Protein AF-A0AAD9B409-F1 (afdb_monomer)

InterPro domains:
  IPR004020 DAPIN domain [PF02758] (8-78)
  IPR004020 DAPIN domain [PS50824] (1-88)
  IPR004020 DAPIN domain [SM01289] (4-84)
  IPR011029 Death-like domain superfamily [G3DSA:1.10.533.10] (1-91)
  IPR011029 Death-like domain superfamily [SSF47986] (1-84)

Radi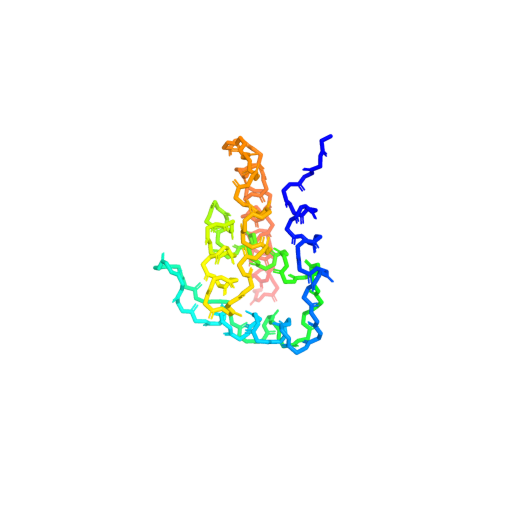us of gyration: 14.8 Å; Cα contacts (8 Å, |Δi|>4): 91; chains: 1; bounding box: 31×27×48 Å

Secondary structure (DSSP, 8-state):
---HHHHHHHHHHTS-HHHHHHHHHHTTS-BTTBPPPPGGGTTT--HHHHHHHHHHHTGGGHHHHHHHHHHHTT-HHHHHHHHT----HHHHHHHHHHHHHHHHHHHHHHHHTT-

pLDDT: mean 86.64, std 12.12, range [43.59, 98.31]

Organism: Dissostichus eleginoides (NCBI:txid100907)

Structure (mmCIF, N/CA/C/O backbone):
data_AF-A0AAD9B409-F1
#
_entry.id   AF-A0AAD9B409-F1
#
loop_
_atom_site.group_PDB
_atom_site.id
_atom_site.type_symbol
_atom_site.label_atom_id
_atom_site.label_alt_id
_atom_site.label_comp_id
_atom_site.label_asym_id
_atom_site.label_entity_id
_atom_site.label_seq_id
_atom_site.pdbx_PDB_ins_code
_atom_site.Cartn_x
_atom_site.Cartn_y
_atom_site.Cartn_z
_atom_site.occupancy
_atom_site.B_iso_or_equiv
_atom_site.auth_seq_id
_atom_site.auth_comp_id
_atom_site.auth_asym_id
_atom_site.auth_atom_id
_atom_site.pdbx_PDB_model_num
ATOM 1 N N . MET A 1 1 ? 7.816 -15.908 9.979 1.00 43.59 1 MET A N 1
ATOM 2 C CA . MET A 1 1 ? 8.058 -14.524 9.515 1.00 43.59 1 MET A CA 1
ATOM 3 C C . MET A 1 1 ? 6.819 -14.006 8.802 1.00 43.59 1 MET A C 1
ATOM 5 O O . MET A 1 1 ? 6.334 -14.650 7.878 1.00 43.59 1 MET A O 1
ATOM 9 N N . ALA A 1 2 ? 6.247 -12.901 9.281 1.00 53.28 2 ALA A N 1
ATOM 10 C CA . ALA A 1 2 ? 5.136 -12.237 8.607 1.00 53.28 2 ALA A CA 1
ATOM 11 C C . ALA A 1 2 ? 5.701 -11.387 7.460 1.00 53.28 2 ALA A C 1
ATOM 13 O O . ALA A 1 2 ? 6.287 -10.337 7.705 1.00 53.28 2 ALA A O 1
ATOM 14 N N . THR A 1 3 ? 5.538 -11.865 6.225 1.00 80.75 3 THR A N 1
ATOM 15 C CA . THR A 1 3 ? 5.991 -11.189 5.000 1.00 80.75 3 THR A CA 1
ATOM 16 C C . THR A 1 3 ? 5.480 -9.748 4.937 1.00 80.75 3 THR A C 1
ATOM 18 O O . THR A 1 3 ? 4.307 -9.520 5.229 1.00 80.75 3 THR A O 1
ATOM 21 N N . LEU A 1 4 ? 6.301 -8.800 4.480 1.00 84.06 4 LEU A N 1
ATOM 22 C CA . LEU A 1 4 ? 5.981 -7.367 4.404 1.00 84.06 4 LEU A CA 1
ATOM 23 C C . LEU A 1 4 ? 4.610 -7.049 3.770 1.00 84.06 4 LEU A C 1
ATOM 25 O O . LEU A 1 4 ? 3.858 -6.232 4.300 1.00 84.06 4 LEU A O 1
ATOM 29 N N . LYS A 1 5 ? 4.234 -7.770 2.704 1.00 87.94 5 LYS A N 1
ATOM 30 C CA . LYS A 1 5 ? 2.888 -7.716 2.099 1.00 87.94 5 LYS A CA 1
ATOM 31 C C . LYS A 1 5 ? 1.746 -7.939 3.090 1.00 87.94 5 LYS A C 1
ATOM 33 O O . LYS A 1 5 ? 0.745 -7.245 3.005 1.00 87.94 5 LYS A O 1
ATOM 38 N N . LYS A 1 6 ? 1.882 -8.888 4.024 1.00 89.06 6 LYS A N 1
ATOM 39 C CA . LYS A 1 6 ? 0.852 -9.179 5.036 1.00 89.06 6 LYS A CA 1
ATOM 40 C C . LYS A 1 6 ? 0.705 -8.023 6.016 1.00 89.06 6 LYS A C 1
ATOM 42 O O . LYS A 1 6 ? -0.413 -7.625 6.292 1.00 89.06 6 LYS A O 1
ATOM 47 N N . LYS A 1 7 ? 1.819 -7.451 6.488 1.00 88.94 7 LYS A N 1
ATOM 48 C CA . LYS A 1 7 ? 1.777 -6.292 7.393 1.00 88.94 7 LYS A CA 1
ATOM 49 C C . LYS A 1 7 ? 1.113 -5.084 6.723 1.00 88.94 7 LYS A C 1
ATOM 51 O O . LYS A 1 7 ? 0.264 -4.439 7.327 1.00 88.94 7 LYS A O 1
ATOM 56 N N . LEU A 1 8 ? 1.459 -4.828 5.459 1.00 92.31 8 LEU A N 1
ATOM 57 C CA . LEU A 1 8 ? 0.825 -3.777 4.668 1.00 92.31 8 LEU A CA 1
ATOM 58 C C . LEU A 1 8 ? -0.671 -4.049 4.460 1.00 92.31 8 LEU A C 1
ATOM 60 O O . LEU A 1 8 ? -1.484 -3.158 4.673 1.00 92.31 8 LEU A O 1
ATOM 64 N N . LEU A 1 9 ? -1.036 -5.280 4.094 1.00 94.12 9 LEU A N 1
ATOM 65 C CA . LEU A 1 9 ? -2.432 -5.676 3.920 1.00 94.12 9 LEU A CA 1
ATOM 66 C C . LEU A 1 9 ? -3.241 -5.443 5.200 1.00 94.12 9 LEU A C 1
ATOM 68 O O . LEU A 1 9 ? -4.286 -4.808 5.133 1.00 94.12 9 LEU A O 1
ATOM 72 N N . THR A 1 10 ? -2.724 -5.866 6.356 1.00 93.00 10 THR A N 1
ATOM 73 C CA . THR A 1 10 ? -3.370 -5.632 7.651 1.00 93.00 10 THR A CA 1
ATOM 74 C C .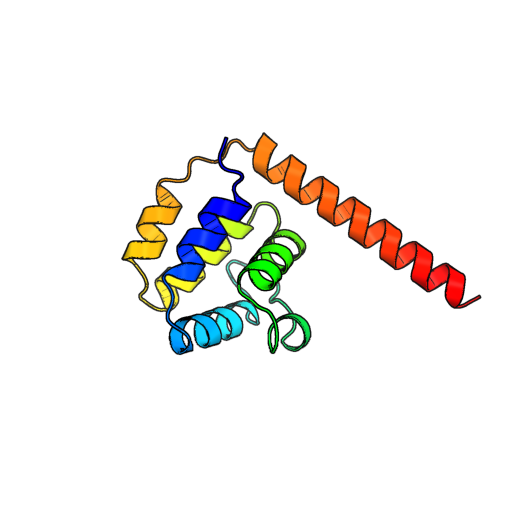 THR A 1 10 ? -3.567 -4.145 7.929 1.00 93.00 10 THR A C 1
ATOM 76 O O . THR A 1 10 ? -4.624 -3.762 8.414 1.00 93.00 10 THR A O 1
ATOM 79 N N . ALA A 1 11 ? -2.612 -3.272 7.592 1.00 92.62 11 ALA A N 1
ATOM 80 C CA . ALA A 1 11 ? -2.822 -1.829 7.730 1.00 92.62 11 ALA A CA 1
ATOM 81 C C . ALA A 1 11 ? -3.982 -1.331 6.845 1.00 92.62 11 ALA A C 1
ATOM 83 O O . ALA A 1 11 ? -4.839 -0.593 7.323 1.00 92.62 11 ALA A O 1
ATOM 84 N N . LEU A 1 12 ? -4.068 -1.790 5.591 1.00 95.75 12 LEU A N 1
ATOM 85 C CA . LEU A 1 12 ? -5.152 -1.405 4.676 1.00 95.75 12 LEU A CA 1
ATOM 86 C C . LEU A 1 12 ? -6.517 -2.003 5.055 1.00 95.75 12 LEU A C 1
ATOM 88 O O . LEU A 1 12 ? -7.548 -1.448 4.682 1.00 95.75 12 LEU A O 1
ATOM 92 N N . GLU A 1 13 ? -6.560 -3.116 5.791 1.00 95.69 13 GLU A N 1
ATOM 93 C CA . GLU A 1 13 ? -7.802 -3.685 6.343 1.00 95.69 13 GLU A CA 1
ATOM 94 C C . GLU A 1 13 ? -8.452 -2.779 7.396 1.00 95.69 13 GLU A C 1
ATOM 96 O O . GLU A 1 13 ? -9.667 -2.833 7.563 1.00 95.69 13 GLU A O 1
ATOM 101 N N . HIS A 1 14 ? -7.675 -1.916 8.058 1.00 95.94 14 HIS A N 1
ATOM 102 C CA . HIS A 1 14 ? -8.200 -0.939 9.015 1.00 95.94 14 HIS A CA 1
ATOM 103 C C . HIS A 1 14 ? -8.770 0.317 8.346 1.00 95.94 14 HIS A C 1
ATOM 105 O O . HIS A 1 14 ? -9.470 1.079 9.007 1.00 95.94 14 HIS A O 1
ATOM 111 N N . LEU A 1 15 ? -8.488 0.540 7.058 1.00 96.31 15 LEU A N 1
ATOM 112 C CA . LEU A 1 15 ? -9.124 1.615 6.305 1.00 96.31 15 LEU A CA 1
ATOM 113 C C . LEU A 1 15 ? -10.570 1.228 6.002 1.00 96.31 15 LEU A C 1
ATOM 115 O O . LEU A 1 15 ? -10.829 0.138 5.472 1.00 96.31 15 LEU A O 1
ATOM 119 N N . GLY A 1 16 ? -11.501 2.141 6.287 1.00 96.44 16 GLY A N 1
ATOM 120 C CA . GLY A 1 16 ? -12.888 2.020 5.855 1.00 96.44 16 GLY A CA 1
ATOM 121 C C . GLY A 1 16 ? -13.002 1.936 4.329 1.00 96.44 16 GLY A C 1
ATOM 122 O O . GLY A 1 16 ? -12.022 2.062 3.596 1.00 96.44 16 GLY A O 1
ATOM 123 N N . LYS A 1 17 ? -14.210 1.695 3.810 1.00 96.94 17 LYS A N 1
ATOM 124 C CA . LYS A 1 17 ? -14.417 1.643 2.353 1.00 96.94 17 LYS A CA 1
ATOM 125 C C . LYS A 1 17 ? -14.050 2.975 1.687 1.00 96.94 17 LYS A C 1
ATOM 127 O O . LYS A 1 17 ? -13.347 2.959 0.687 1.00 96.94 17 LYS A O 1
ATOM 132 N N . GLU A 1 18 ? -14.514 4.087 2.248 1.00 97.00 18 GLU A N 1
ATOM 133 C CA . GLU A 1 18 ? -14.281 5.434 1.712 1.00 97.00 18 GLU A CA 1
ATOM 134 C C . GLU A 1 18 ? -12.802 5.814 1.793 1.00 97.00 18 GLU A C 1
ATOM 136 O O . GLU A 1 18 ? -12.206 6.109 0.760 1.00 97.00 18 GLU A O 1
ATOM 141 N N . ASP A 1 19 ? -12.182 5.649 2.966 1.00 98.00 19 ASP A N 1
ATOM 142 C CA . ASP A 1 19 ? -10.739 5.851 3.139 1.00 98.00 19 ASP A CA 1
ATOM 143 C C . ASP A 1 19 ? -9.926 4.999 2.157 1.00 98.00 19 ASP A C 1
ATOM 145 O O . ASP A 1 19 ? -8.923 5.440 1.609 1.00 98.00 19 ASP A O 1
ATOM 149 N N . PHE A 1 20 ? -10.335 3.754 1.900 1.00 98.25 2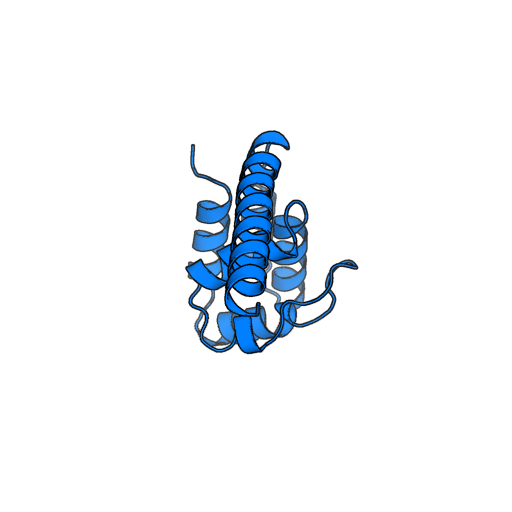0 PHE A N 1
ATOM 150 C CA . PHE A 1 20 ? -9.621 2.902 0.955 1.00 98.25 20 PHE A CA 1
ATOM 151 C C . PHE A 1 20 ? -9.768 3.374 -0.502 1.00 98.25 20 PHE A C 1
ATOM 153 O O . PHE A 1 20 ? -8.814 3.268 -1.274 1.00 98.25 20 PHE A O 1
ATOM 160 N N . GLU A 1 21 ? -10.923 3.914 -0.897 1.00 98.12 21 GLU A N 1
ATOM 161 C CA . GLU A 1 21 ? -11.087 4.535 -2.218 1.00 98.12 21 GLU A CA 1
ATOM 162 C C . GLU A 1 21 ? -10.244 5.811 -2.353 1.00 98.12 21 GLU A C 1
ATOM 164 O O . GLU A 1 21 ? -9.569 5.995 -3.368 1.00 98.12 21 GLU A O 1
ATOM 169 N N . GLU A 1 22 ? -10.199 6.643 -1.312 1.00 98.00 22 GLU A N 1
ATOM 170 C CA . GLU A 1 22 ? -9.319 7.813 -1.252 1.00 98.00 22 GLU A CA 1
ATOM 171 C C . GLU A 1 22 ? -7.841 7.399 -1.323 1.00 98.00 22 GLU A C 1
ATOM 173 O O . GLU A 1 22 ? -7.082 7.923 -2.139 1.00 98.00 22 GLU A O 1
ATOM 178 N N . PHE A 1 23 ? -7.439 6.365 -0.583 1.00 98.19 23 PHE A N 1
ATOM 179 C CA . PHE A 1 23 ? -6.093 5.798 -0.650 1.00 98.19 23 PHE A CA 1
ATOM 180 C C . PHE A 1 23 ? -5.714 5.395 -2.081 1.00 98.19 23 PHE A C 1
ATOM 182 O O . PHE A 1 23 ? -4.642 5.755 -2.576 1.00 98.19 23 PHE A O 1
ATOM 189 N N . LYS A 1 24 ? -6.605 4.692 -2.794 1.00 98.31 24 LYS A N 1
ATOM 190 C CA . LYS A 1 24 ? -6.398 4.348 -4.210 1.00 98.31 24 LYS A CA 1
ATOM 191 C C . LYS A 1 24 ? -6.329 5.584 -5.105 1.00 98.31 24 LYS A C 1
ATOM 193 O O . LYS A 1 24 ? -5.618 5.555 -6.108 1.00 98.31 24 LYS A O 1
ATOM 198 N N . TRP A 1 25 ? -7.051 6.652 -4.785 1.00 98.12 25 TRP A N 1
ATOM 199 C CA . TRP A 1 25 ? -6.970 7.914 -5.515 1.00 98.12 25 TRP A CA 1
ATOM 200 C C . TRP A 1 25 ? -5.602 8.591 -5.337 1.00 98.12 25 TRP A C 1
ATOM 202 O O . TRP A 1 25 ? -4.987 8.972 -6.335 1.00 98.12 25 TRP A O 1
ATOM 212 N N . HIS A 1 26 ? -5.059 8.636 -4.117 1.00 97.94 26 HIS A N 1
ATOM 213 C CA . HIS A 1 26 ? -3.705 9.150 -3.863 1.00 97.94 26 HIS A CA 1
ATOM 214 C C . HIS A 1 26 ?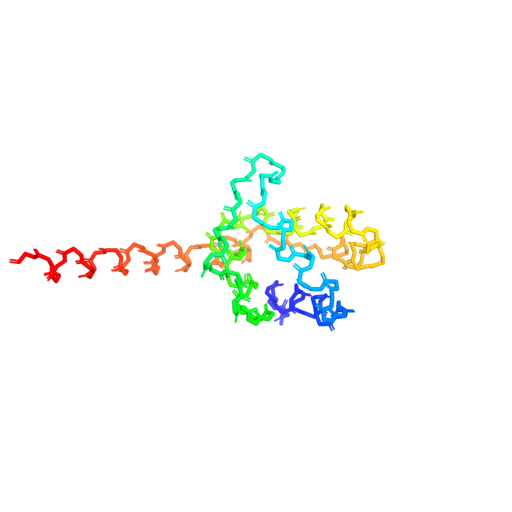 -2.626 8.340 -4.592 1.00 97.94 26 HIS A C 1
ATOM 216 O O . HIS A 1 26 ? -1.699 8.914 -5.162 1.00 97.94 26 HIS A O 1
ATOM 222 N N . LEU A 1 27 ? -2.759 7.009 -4.652 1.00 97.69 27 LEU A N 1
ATOM 223 C CA . LEU A 1 27 ? -1.814 6.151 -5.380 1.00 97.69 27 LEU A CA 1
ATOM 224 C C . LEU A 1 27 ? -1.762 6.419 -6.892 1.00 97.69 27 LEU A C 1
ATOM 226 O O . LEU A 1 27 ? -0.797 6.015 -7.538 1.00 97.69 27 LEU A O 1
ATOM 230 N N . GLN A 1 28 ? -2.767 7.083 -7.468 1.00 97.44 28 GLN A N 1
ATOM 231 C CA . GLN A 1 28 ? -2.751 7.487 -8.880 1.00 97.44 28 GLN A CA 1
ATOM 232 C C . GLN A 1 28 ? -1.850 8.696 -9.134 1.00 97.44 28 GLN A C 1
ATOM 234 O O . GLN A 1 28 ? -1.477 8.952 -10.279 1.00 97.44 28 GLN A O 1
ATOM 239 N N . GLN A 1 29 ? -1.484 9.425 -8.082 1.00 95.81 29 GLN A N 1
ATOM 240 C CA . GLN A 1 29 ? -0.644 10.609 -8.162 1.00 95.81 29 GLN A CA 1
ATOM 241 C C . GLN A 1 29 ? 0.838 10.248 -8.047 1.00 95.81 29 GLN A C 1
ATOM 243 O O . GLN A 1 29 ? 1.222 9.149 -7.637 1.00 95.81 29 GLN A O 1
ATOM 248 N N . LYS A 1 30 ? 1.700 11.204 -8.398 1.00 93.50 30 LYS A N 1
ATOM 249 C CA . LYS A 1 30 ? 3.138 11.081 -8.163 1.00 93.50 30 LYS A CA 1
ATOM 250 C C . LYS A 1 30 ? 3.423 11.270 -6.674 1.00 93.50 30 LYS A C 1
ATOM 252 O O . LYS A 1 30 ? 3.214 12.356 -6.143 1.00 93.50 30 LYS A O 1
ATOM 257 N N . VAL A 1 31 ? 3.949 10.237 -6.018 1.00 92.12 31 VAL A N 1
ATOM 258 C CA . VAL A 1 31 ? 4.223 10.241 -4.572 1.00 92.12 31 VAL A CA 1
ATOM 259 C C . VAL A 1 31 ? 5.710 10.021 -4.338 1.00 92.12 31 VAL A C 1
ATOM 261 O O . VAL A 1 31 ? 6.278 9.037 -4.810 1.00 92.12 31 VAL A O 1
ATOM 264 N N . LEU A 1 32 ? 6.362 10.935 -3.611 1.00 91.00 32 LEU A N 1
ATOM 265 C CA . LEU A 1 32 ? 7.801 10.864 -3.301 1.00 91.00 32 LEU A CA 1
ATOM 266 C C . LEU A 1 32 ? 8.684 10.635 -4.546 1.00 91.00 32 LEU A C 1
ATOM 268 O O . LEU A 1 32 ? 9.627 9.845 -4.530 1.00 91.00 32 LEU A O 1
ATOM 272 N N . GLY A 1 33 ? 8.342 11.289 -5.659 1.00 89.44 33 GLY A N 1
ATOM 273 C CA . GLY A 1 33 ? 9.057 11.152 -6.931 1.00 89.44 33 GLY A CA 1
ATOM 274 C C . GLY A 1 33 ? 8.792 9.845 -7.689 1.00 89.44 33 GLY A C 1
ATOM 275 O O . GLY A 1 33 ? 9.261 9.716 -8.818 1.00 89.44 33 GLY A O 1
ATOM 276 N N . CYS A 1 34 ? 8.018 8.913 -7.126 1.00 90.75 34 CYS A N 1
ATOM 277 C CA . CYS A 1 34 ? 7.590 7.691 -7.799 1.00 90.75 34 CYS A CA 1
ATOM 278 C C . CYS A 1 34 ? 6.316 7.935 -8.613 1.00 90.75 34 CYS A C 1
ATOM 280 O O . CYS A 1 34 ? 5.373 8.551 -8.117 1.00 90.75 34 CYS A O 1
ATOM 282 N N . GLU A 1 35 ? 6.274 7.416 -9.840 1.00 94.06 35 GLU A N 1
ATOM 283 C CA . GLU A 1 35 ? 5.100 7.527 -10.711 1.00 94.06 35 GLU A CA 1
ATOM 284 C C . GLU A 1 35 ? 3.871 6.836 -10.110 1.00 94.06 35 GLU A C 1
ATOM 286 O O . GLU A 1 35 ? 3.980 5.778 -9.481 1.00 94.06 35 GLU A O 1
ATOM 291 N N . GLY A 1 36 ? 2.702 7.437 -10.316 1.00 95.44 36 GLY A N 1
ATOM 292 C CA . GLY A 1 36 ? 1.431 6.903 -9.843 1.00 95.44 36 GLY A CA 1
ATOM 293 C C . GLY A 1 36 ? 1.040 5.596 -10.532 1.00 95.44 36 GLY A C 1
ATOM 294 O O . GLY A 1 36 ? 1.450 5.298 -11.657 1.00 95.44 36 GLY A O 1
ATOM 295 N N . ILE A 1 37 ? 0.219 4.800 -9.855 1.00 95.69 37 ILE A N 1
ATOM 296 C CA . ILE A 1 37 ? -0.378 3.594 -10.425 1.00 95.69 37 ILE A CA 1
ATOM 297 C C . ILE A 1 37 ? -1.585 4.010 -11.283 1.00 95.69 37 ILE A C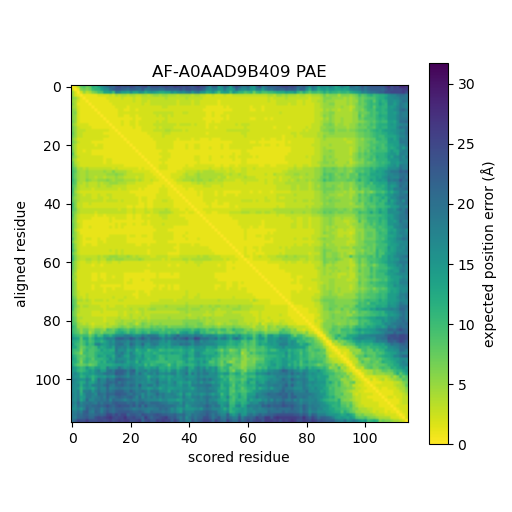 1
ATOM 299 O O . ILE A 1 37 ? -2.460 4.719 -10.793 1.00 95.69 37 ILE A O 1
ATOM 303 N N . PRO A 1 38 ? -1.701 3.545 -12.541 1.00 96.12 38 PRO A N 1
ATOM 304 C CA . PRO A 1 38 ? -2.839 3.883 -13.391 1.00 96.12 38 PRO A CA 1
ATOM 305 C C . PRO A 1 38 ? -4.187 3.535 -12.751 1.00 96.12 38 PRO A C 1
ATOM 307 O O . PRO A 1 38 ? -4.353 2.429 -12.232 1.00 96.12 38 PRO A O 1
ATOM 310 N N . LYS A 1 39 ? -5.173 4.433 -12.883 1.00 96.75 39 LYS A N 1
ATOM 311 C CA . LYS A 1 39 ? -6.541 4.249 -12.366 1.00 96.75 39 LYS A CA 1
ATOM 312 C C . LYS A 1 39 ? -7.154 2.901 -12.750 1.00 96.75 39 LYS A C 1
ATOM 314 O O . LYS A 1 39 ? -7.710 2.228 -11.891 1.00 96.75 39 LYS A O 1
ATOM 319 N N . SER A 1 40 ? -6.977 2.469 -13.998 1.00 95.50 40 SER A N 1
ATOM 320 C CA . SER A 1 40 ? -7.508 1.195 -14.509 1.00 95.50 40 SER A CA 1
ATOM 321 C C . SER A 1 40 ? -6.960 -0.052 -13.806 1.00 95.50 40 SER A C 1
ATOM 323 O O . SER A 1 40 ? -7.496 -1.141 -13.966 1.00 95.50 40 SER A O 1
ATOM 325 N N . ARG A 1 41 ? -5.870 0.070 -13.036 1.00 94.88 41 ARG A N 1
ATOM 326 C CA . ARG A 1 41 ? -5.355 -1.014 -12.183 1.00 94.88 41 ARG A CA 1
ATOM 327 C C . ARG A 1 41 ? -5.884 -0.955 -10.754 1.00 94.88 41 ARG A C 1
ATOM 329 O O . ARG A 1 41 ? -5.654 -1.894 -10.007 1.00 94.88 41 ARG A O 1
ATOM 336 N N . LEU A 1 42 ? -6.514 0.147 -10.358 1.00 97.31 42 LEU A N 1
ATOM 337 C CA . LEU A 1 42 ? -6.951 0.392 -8.986 1.00 97.31 42 LEU A CA 1
ATOM 338 C C . LEU A 1 42 ? -8.473 0.443 -8.843 1.00 97.31 42 LEU A C 1
ATOM 340 O O . LEU A 1 42 ? -8.969 0.077 -7.785 1.00 97.31 42 LEU A O 1
ATOM 344 N N . GLU A 1 43 ? -9.217 0.863 -9.865 1.00 93.88 43 GLU A N 1
ATOM 345 C CA . GLU A 1 43 ? -10.665 1.100 -9.766 1.00 93.88 43 GLU A CA 1
ATOM 346 C C . GLU A 1 43 ? -11.424 -0.067 -9.116 1.00 93.88 43 GLU A C 1
ATOM 348 O O . GLU A 1 43 ? -12.034 0.137 -8.067 1.00 93.88 43 GLU A O 1
ATOM 353 N N . ASP A 1 44 ? -11.220 -1.294 -9.600 1.00 94.44 44 ASP A N 1
ATOM 354 C CA . ASP A 1 44 ? -11.853 -2.508 -9.060 1.00 94.44 44 ASP A CA 1
ATOM 355 C C . ASP A 1 44 ? -10.921 -3.354 -8.174 1.00 94.44 44 ASP A C 1
ATOM 357 O O . ASP A 1 44 ? -11.244 -4.485 -7.803 1.00 94.44 44 ASP A O 1
ATOM 361 N N . ALA A 1 45 ? -9.738 -2.837 -7.830 1.00 96.81 45 ALA A N 1
ATOM 362 C CA . ALA A 1 45 ? -8.757 -3.595 -7.066 1.00 96.81 45 ALA A CA 1
ATOM 363 C C . ALA A 1 45 ? -9.183 -3.750 -5.601 1.00 96.81 45 ALA A C 1
ATOM 365 O O . ALA A 1 45 ? -9.408 -2.772 -4.878 1.00 96.81 45 ALA A O 1
ATOM 366 N N . CYS A 1 46 ? -9.221 -4.997 -5.133 1.00 97.31 46 CYS A N 1
ATOM 367 C CA . CYS A 1 46 ? -9.339 -5.296 -3.713 1.00 97.31 46 CYS A CA 1
ATOM 368 C C . CYS A 1 46 ? -8.024 -4.977 -2.977 1.00 97.31 46 CYS A C 1
ATOM 370 O O . CYS A 1 46 ? -6.965 -4.837 -3.588 1.00 97.31 46 CYS A O 1
ATOM 372 N N . ARG A 1 47 ? -8.054 -4.915 -1.639 1.00 98.00 47 ARG A N 1
ATOM 373 C CA . ARG A 1 47 ? -6.879 -4.579 -0.805 1.00 98.00 47 ARG A CA 1
ATOM 374 C C . ARG A 1 47 ? -5.643 -5.417 -1.141 1.00 98.00 47 ARG A C 1
ATOM 376 O O . ARG A 1 47 ? -4.553 -4.870 -1.274 1.00 98.00 47 ARG A O 1
ATOM 383 N N . THR A 1 48 ? -5.808 -6.723 -1.347 1.00 96.06 48 THR A N 1
ATOM 384 C CA . THR A 1 48 ? -4.704 -7.620 -1.724 1.00 96.06 48 THR A CA 1
ATOM 385 C C . THR A 1 48 ? -4.134 -7.283 -3.104 1.00 96.06 48 THR A C 1
ATOM 387 O O . THR A 1 48 ? -2.917 -7.198 -3.253 1.00 96.06 48 THR A O 1
ATOM 390 N N . GLN A 1 49 ? -4.994 -7.019 -4.092 1.00 96.06 49 GLN A N 1
ATOM 391 C CA . GLN A 1 49 ? -4.570 -6.610 -5.435 1.00 96.06 49 GLN A CA 1
ATOM 392 C C . GLN A 1 49 ? -3.862 -5.250 -5.411 1.00 96.06 49 GLN A C 1
ATOM 394 O O . GLN A 1 49 ? -2.829 -5.085 -6.056 1.00 96.06 49 GLN A O 1
ATOM 399 N N . THR A 1 50 ? -4.353 -4.296 -4.616 1.00 97.31 50 THR A N 1
ATOM 400 C CA . THR A 1 50 ? -3.700 -2.996 -4.418 1.00 97.31 50 THR A CA 1
ATOM 401 C C . THR A 1 50 ? -2.306 -3.163 -3.822 1.00 97.31 50 THR A C 1
ATOM 403 O O . THR A 1 50 ? -1.353 -2.601 -4.358 1.00 97.31 50 THR A O 1
ATOM 406 N N . VAL A 1 51 ? -2.141 -3.995 -2.785 1.00 94.31 51 VAL A N 1
ATOM 407 C CA . VAL A 1 51 ? -0.817 -4.320 -2.223 1.00 94.31 51 VAL A CA 1
ATOM 408 C C . VAL A 1 51 ? 0.110 -4.884 -3.299 1.00 94.31 51 VAL A C 1
ATOM 410 O O . VAL A 1 51 ? 1.249 -4.433 -3.431 1.00 94.31 51 VAL A O 1
ATOM 413 N N . ASP A 1 52 ? -0.366 -5.827 -4.110 1.00 91.88 52 ASP A N 1
ATOM 414 C CA . ASP A 1 52 ? 0.434 -6.383 -5.200 1.00 91.88 52 ASP A CA 1
ATOM 415 C C . ASP A 1 52 ? 0.842 -5.312 -6.217 1.00 91.88 52 ASP A C 1
ATOM 417 O O . ASP A 1 52 ? 2.017 -5.244 -6.590 1.00 91.88 52 ASP A O 1
ATOM 421 N N . HIS A 1 53 ? -0.076 -4.427 -6.609 1.00 93.31 53 HIS A N 1
ATOM 422 C CA . HIS A 1 53 ? 0.220 -3.301 -7.492 1.00 93.31 53 HIS A CA 1
ATOM 423 C C . HIS A 1 53 ? 1.245 -2.333 -6.899 1.00 93.31 53 HIS A C 1
ATOM 425 O O . HIS A 1 53 ? 2.141 -1.896 -7.621 1.00 93.31 53 HIS A O 1
ATOM 431 N N . MET A 1 54 ? 1.192 -2.056 -5.597 1.00 93.94 54 MET A N 1
ATOM 432 C CA . MET A 1 54 ? 2.176 -1.204 -4.928 1.00 93.94 54 MET A CA 1
ATOM 433 C C . MET A 1 54 ? 3.572 -1.828 -4.943 1.00 93.94 54 MET A C 1
ATOM 435 O O . MET A 1 54 ? 4.534 -1.159 -5.311 1.00 93.94 54 MET A O 1
ATOM 439 N N . PHE A 1 55 ? 3.694 -3.124 -4.647 1.00 89.81 55 PHE A N 1
ATOM 440 C CA . PHE A 1 55 ? 4.980 -3.823 -4.736 1.00 89.81 55 PHE A CA 1
ATOM 441 C C . PHE A 1 55 ? 5.500 -3.942 -6.169 1.00 89.81 55 PHE A C 1
ATOM 443 O O . PHE A 1 55 ? 6.712 -3.976 -6.383 1.00 89.81 55 PHE A O 1
ATOM 450 N N . LEU A 1 56 ? 4.604 -4.027 -7.152 1.00 86.94 56 LEU A N 1
ATOM 451 C CA . LEU A 1 56 ? 4.965 -4.023 -8.568 1.00 86.94 56 LEU A CA 1
ATOM 452 C C . LEU A 1 56 ? 5.469 -2.649 -9.024 1.00 86.94 56 LEU A C 1
ATOM 454 O O . LEU A 1 56 ? 6.392 -2.591 -9.830 1.00 86.94 56 LEU A O 1
ATOM 458 N N . ASN A 1 57 ? 4.863 -1.568 -8.532 1.00 89.94 57 ASN A N 1
ATOM 459 C CA . ASN A 1 57 ? 5.131 -0.211 -9.001 1.00 89.94 57 ASN A CA 1
ATOM 460 C C . ASN A 1 57 ? 6.276 0.467 -8.239 1.00 89.94 57 ASN A C 1
ATOM 462 O O . ASN A 1 57 ? 7.155 1.074 -8.839 1.00 89.94 57 ASN A O 1
ATOM 466 N N . TYR A 1 58 ? 6.280 0.343 -6.913 1.00 89.75 58 TYR A N 1
ATOM 467 C CA . TYR A 1 58 ? 7.191 1.073 -6.033 1.00 89.75 58 TYR A CA 1
ATOM 468 C C . TYR A 1 58 ? 8.332 0.214 -5.499 1.00 89.75 58 TYR A C 1
ATOM 470 O O . TYR A 1 58 ? 9.360 0.759 -5.095 1.00 89.75 58 TYR A O 1
ATOM 478 N N . CYS A 1 59 ? 8.179 -1.115 -5.497 1.00 87.94 59 CYS A N 1
ATOM 479 C CA . CYS A 1 59 ? 9.207 -2.048 -5.043 1.00 87.94 59 CYS A CA 1
ATOM 480 C C . CYS A 1 59 ? 9.756 -1.647 -3.653 1.00 87.94 59 CYS A C 1
ATOM 482 O O . CYS A 1 59 ? 9.005 -1.674 -2.674 1.00 87.94 59 CYS A O 1
ATOM 484 N N . ILE A 1 60 ? 11.020 -1.218 -3.554 1.00 85.12 60 ILE A N 1
ATOM 485 C CA . ILE A 1 60 ? 11.672 -0.840 -2.297 1.00 85.12 60 ILE A CA 1
ATOM 486 C C . ILE A 1 60 ? 11.036 0.382 -1.634 1.00 85.12 60 ILE A C 1
ATOM 488 O O . ILE A 1 60 ? 11.119 0.548 -0.420 1.00 85.12 60 ILE A O 1
ATOM 492 N N . ASN A 1 61 ? 10.348 1.210 -2.418 1.00 88.81 61 ASN A N 1
ATOM 493 C CA . ASN A 1 61 ? 9.694 2.416 -1.937 1.00 88.81 61 ASN A CA 1
ATOM 494 C C . ASN A 1 61 ? 8.264 2.161 -1.452 1.00 88.81 61 ASN A C 1
ATOM 496 O O . ASN A 1 61 ? 7.648 3.084 -0.932 1.00 88.81 61 ASN A O 1
ATOM 500 N N . THR A 1 62 ? 7.744 0.931 -1.559 1.00 91.38 62 THR A N 1
ATOM 501 C CA . THR A 1 62 ? 6.345 0.603 -1.227 1.00 91.38 62 THR A CA 1
ATOM 502 C C . THR A 1 62 ? 5.942 1.094 0.162 1.00 91.38 62 THR A C 1
ATOM 504 O O . THR A 1 62 ? 4.930 1.775 0.305 1.00 91.38 62 THR A O 1
ATOM 507 N N . ILE A 1 63 ? 6.753 0.820 1.188 1.00 90.69 63 ILE A N 1
ATOM 508 C CA . ILE A 1 63 ? 6.439 1.227 2.566 1.00 90.69 63 ILE A CA 1
ATOM 509 C C . ILE A 1 63 ? 6.512 2.744 2.737 1.00 90.69 63 ILE A C 1
ATOM 511 O O . ILE A 1 63 ? 5.629 3.329 3.357 1.00 90.69 63 ILE A O 1
ATOM 515 N N . LYS A 1 64 ? 7.518 3.397 2.142 1.00 91.88 64 LYS A N 1
ATOM 516 C CA . LYS A 1 64 ? 7.662 4.859 2.196 1.00 91.88 64 LYS A CA 1
ATOM 517 C C . LYS A 1 64 ? 6.480 5.563 1.528 1.00 91.88 64 LYS A C 1
ATOM 519 O O . LYS A 1 64 ? 5.916 6.480 2.113 1.00 91.88 64 LYS A O 1
ATOM 524 N N . VAL A 1 65 ? 6.080 5.095 0.343 1.00 94.75 65 VAL A N 1
ATOM 525 C CA . VAL A 1 65 ? 4.915 5.613 -0.389 1.00 94.75 65 VAL A CA 1
ATOM 526 C C . VAL A 1 65 ? 3.639 5.410 0.421 1.00 94.75 65 VAL A C 1
ATOM 528 O O . VAL A 1 65 ? 2.898 6.366 0.612 1.00 94.75 65 VAL A O 1
ATOM 531 N N . THR A 1 66 ? 3.419 4.207 0.967 1.00 95.38 66 THR A N 1
ATOM 532 C CA . THR A 1 66 ? 2.236 3.922 1.801 1.00 95.38 66 THR A CA 1
ATOM 533 C C . THR A 1 66 ? 2.137 4.8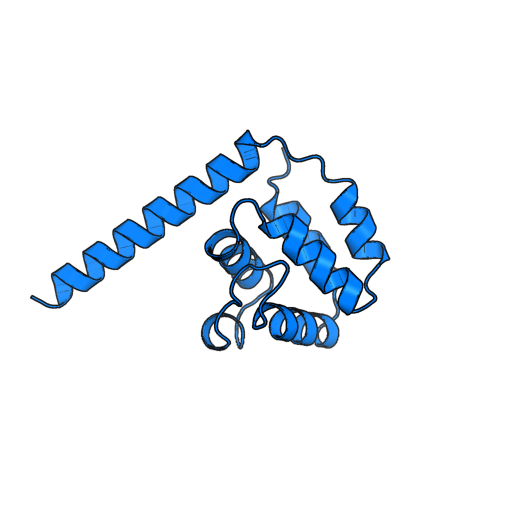93 2.972 1.00 95.38 66 THR A C 1
ATOM 535 O O . THR A 1 66 ? 1.089 5.490 3.194 1.00 95.38 66 THR A O 1
ATOM 538 N N . ARG A 1 67 ? 3.234 5.060 3.720 1.00 94.56 67 ARG A N 1
ATOM 539 C CA . ARG A 1 67 ? 3.273 5.932 4.897 1.00 94.56 67 ARG A CA 1
ATOM 540 C C . ARG A 1 67 ? 2.971 7.381 4.536 1.00 94.56 67 ARG A C 1
ATOM 542 O O . ARG A 1 67 ? 2.193 8.023 5.229 1.00 94.56 67 ARG A O 1
ATOM 549 N N . ASN A 1 68 ? 3.538 7.872 3.434 1.00 95.50 68 ASN A N 1
ATOM 550 C CA . ASN A 1 68 ? 3.267 9.228 2.969 1.00 95.50 68 ASN A CA 1
ATOM 551 C C . ASN A 1 68 ? 1.783 9.429 2.637 1.00 95.50 68 ASN A C 1
ATOM 553 O O . ASN A 1 68 ? 1.190 10.394 3.099 1.00 95.50 68 ASN A O 1
ATOM 557 N N . VAL A 1 69 ? 1.178 8.492 1.902 1.00 97.06 69 VAL A N 1
ATOM 558 C CA . VAL A 1 69 ? -0.249 8.565 1.553 1.00 97.06 69 VAL A CA 1
ATOM 559 C C . VAL A 1 69 ? -1.135 8.523 2.801 1.00 97.06 69 VAL A C 1
ATOM 561 O O . VAL A 1 69 ? -2.025 9.351 2.946 1.00 97.06 69 VAL A O 1
ATOM 564 N N . LEU A 1 70 ? -0.867 7.616 3.746 1.00 96.44 70 LEU A N 1
ATOM 565 C CA . LEU A 1 70 ? -1.630 7.553 4.999 1.00 96.44 70 LEU A CA 1
ATOM 566 C C . LEU A 1 70 ? -1.523 8.855 5.798 1.00 96.44 70 LEU A C 1
ATOM 568 O O . LEU A 1 70 ? -2.512 9.300 6.372 1.00 96.44 70 LEU A O 1
ATOM 572 N N . LYS A 1 71 ? -0.349 9.491 5.806 1.00 95.38 71 LYS A N 1
ATOM 573 C CA . LYS A 1 71 ? -0.157 10.793 6.447 1.00 95.38 71 LYS A CA 1
ATOM 574 C C . LYS A 1 71 ? -0.957 11.903 5.760 1.00 95.38 71 LYS A C 1
ATOM 576 O O . LYS A 1 71 ? -1.560 12.715 6.451 1.00 95.38 71 LYS A O 1
ATOM 581 N N . GLU A 1 72 ? -0.988 11.931 4.427 1.00 95.06 72 GLU A N 1
ATOM 582 C CA . GLU A 1 72 ? -1.796 12.891 3.655 1.00 95.06 72 GLU A CA 1
ATOM 583 C C . GLU A 1 72 ? -3.295 12.750 3.949 1.00 95.06 72 GLU A C 1
ATOM 585 O O . GLU A 1 72 ? -3.992 13.751 4.077 1.00 95.06 72 GLU A O 1
ATOM 590 N N . MET A 1 73 ? -3.761 11.518 4.153 1.00 95.94 73 MET A N 1
ATOM 591 C CA . MET A 1 73 ? -5.142 11.206 4.529 1.00 95.94 73 MET A CA 1
ATOM 592 C C . MET A 1 73 ? -5.427 11.351 6.036 1.00 95.94 73 MET A C 1
ATOM 594 O O . MET A 1 73 ? -6.479 10.933 6.513 1.00 95.94 73 MET A O 1
ATOM 598 N N . ASN A 1 74 ? -4.487 11.878 6.828 1.00 94.44 74 ASN A N 1
ATOM 599 C CA . ASN A 1 74 ? -4.578 11.965 8.293 1.00 94.44 74 ASN A CA 1
ATOM 600 C C . ASN A 1 74 ? -4.761 10.614 9.026 1.00 94.44 74 ASN A C 1
ATOM 602 O O . ASN A 1 74 ? -5.136 10.582 10.200 1.00 94.44 74 ASN A O 1
ATOM 606 N N . GLN A 1 75 ? -4.419 9.488 8.394 1.00 94.69 75 GLN A N 1
ATOM 607 C CA . GLN A 1 75 ? -4.419 8.136 8.974 1.00 94.69 75 GLN A CA 1
ATOM 608 C C . GLN A 1 75 ? -3.137 7.879 9.795 1.00 94.69 75 GLN A C 1
ATOM 610 O O . GLN A 1 75 ? -2.443 6.872 9.632 1.00 94.69 75 GLN A O 1
ATOM 615 N N . ASN A 1 76 ? -2.807 8.814 10.693 1.00 91.00 76 ASN A N 1
ATOM 616 C CA . ASN A 1 76 ? -1.517 8.882 11.394 1.00 91.00 76 ASN A CA 1
ATOM 617 C C . ASN A 1 76 ? -1.233 7.651 12.275 1.00 91.00 76 ASN A C 1
ATOM 619 O O . ASN A 1 76 ? -0.095 7.202 12.353 1.00 91.00 76 ASN A O 1
ATOM 623 N N . LEU A 1 77 ? -2.263 7.048 12.881 1.00 90.06 77 LEU A N 1
ATOM 624 C CA . LEU A 1 77 ? -2.105 5.828 13.685 1.00 90.06 77 LEU A CA 1
ATOM 625 C C . LEU A 1 77 ? -1.651 4.628 12.835 1.00 90.06 77 LEU A C 1
ATOM 627 O O . LEU A 1 77 ? -0.877 3.786 13.286 1.00 90.06 77 LEU A O 1
ATOM 631 N N . LEU A 1 78 ? -2.154 4.519 11.602 1.00 91.31 78 LEU A N 1
ATOM 632 C CA . LEU A 1 78 ? -1.757 3.450 1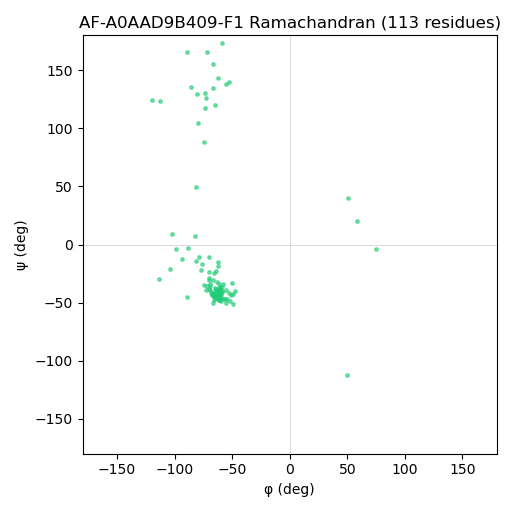0.683 1.00 91.31 78 LEU A CA 1
ATOM 633 C C . LEU A 1 78 ? -0.355 3.699 10.125 1.00 91.31 78 LEU A C 1
ATOM 635 O O . LEU A 1 78 ? 0.409 2.752 9.939 1.00 91.31 78 LEU A O 1
ATOM 639 N N . GLU A 1 79 ? -0.006 4.964 9.898 1.00 91.56 79 GLU A N 1
ATOM 640 C CA . GLU A 1 79 ? 1.346 5.375 9.522 1.00 91.56 79 GLU A CA 1
ATOM 641 C C . GLU A 1 79 ? 2.373 4.989 10.597 1.00 91.56 79 GLU A C 1
ATOM 643 O O . GLU A 1 79 ? 3.386 4.366 10.269 1.00 91.56 79 GLU A O 1
ATOM 648 N N . GLU A 1 80 ? 2.068 5.258 11.869 1.00 87.50 80 GLU A N 1
ATOM 649 C CA . GLU A 1 80 ? 2.924 4.920 13.009 1.00 87.50 80 GLU A CA 1
ATOM 650 C C . GLU A 1 80 ? 3.131 3.404 13.122 1.00 87.50 80 GLU A C 1
ATOM 652 O O . GLU A 1 80 ? 4.271 2.937 13.161 1.00 87.50 80 GLU A O 1
ATOM 657 N N . LYS A 1 81 ? 2.056 2.609 13.034 1.00 86.19 81 LYS A N 1
ATOM 658 C CA . LYS A 1 81 ? 2.140 1.135 13.032 1.00 86.19 81 LYS A CA 1
ATOM 659 C C . LYS A 1 81 ? 3.007 0.584 11.897 1.00 86.19 81 LYS A C 1
ATOM 661 O O . LYS A 1 81 ? 3.668 -0.441 12.053 1.00 86.19 81 LYS A O 1
ATOM 666 N N . LEU A 1 82 ? 3.010 1.240 10.734 1.00 85.81 82 LEU A N 1
ATOM 667 C CA . LEU A 1 82 ? 3.884 0.866 9.619 1.00 85.81 82 LEU A CA 1
ATOM 668 C C . LEU A 1 82 ? 5.332 1.332 9.822 1.00 85.81 82 LEU A C 1
ATOM 670 O O . LEU A 1 82 ? 6.236 0.768 9.205 1.00 85.81 82 LEU A O 1
ATOM 674 N N . SER A 1 83 ? 5.574 2.341 10.659 1.00 78.75 83 SER A N 1
ATOM 675 C CA . SER A 1 83 ? 6.917 2.838 10.974 1.00 78.75 83 SER A CA 1
ATOM 676 C C . SER A 1 83 ? 7.729 1.862 11.826 1.00 78.75 83 SER A C 1
ATO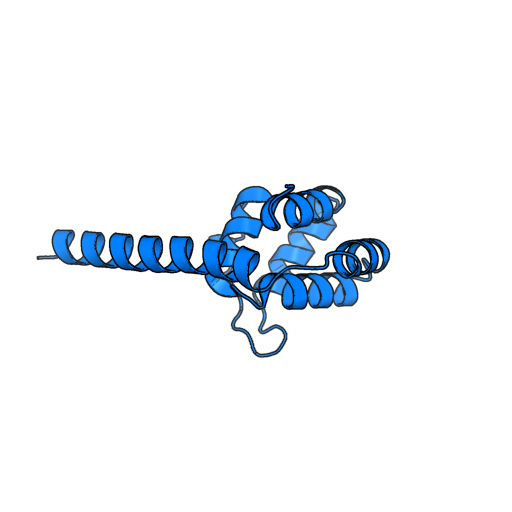M 678 O O . SER A 1 83 ? 8.940 1.751 11.639 1.00 78.75 83 SER A O 1
ATOM 680 N N . GLU A 1 84 ? 7.049 1.082 12.668 1.00 77.50 84 GLU A N 1
ATOM 681 C CA . GLU A 1 84 ? 7.634 0.009 13.481 1.00 77.50 84 GLU A CA 1
ATOM 682 C C . GLU A 1 84 ? 8.073 -1.198 12.643 1.00 77.50 84 GLU A C 1
ATOM 684 O O . GLU A 1 84 ? 8.767 -2.099 13.121 1.00 77.50 84 GLU A O 1
ATOM 689 N N . ILE A 1 85 ? 7.682 -1.238 11.366 1.00 73.94 85 ILE A N 1
ATOM 690 C CA . ILE A 1 85 ? 8.128 -2.270 10.445 1.00 73.94 85 ILE A CA 1
ATOM 691 C C . ILE A 1 85 ? 9.580 -1.990 10.065 1.00 73.94 85 ILE A C 1
ATOM 693 O O . ILE A 1 85 ? 9.889 -1.374 9.043 1.00 73.94 85 ILE A O 1
ATOM 697 N N . THR A 1 86 ? 10.490 -2.529 10.869 1.00 63.66 86 THR A N 1
ATOM 698 C CA . THR A 1 86 ? 11.860 -2.774 10.437 1.00 63.66 86 THR A CA 1
ATOM 699 C C . THR A 1 86 ? 11.802 -3.827 9.332 1.00 63.66 86 THR A C 1
ATOM 701 O O . THR A 1 86 ? 11.244 -4.916 9.488 1.00 63.66 86 THR A O 1
ATOM 704 N N . SER A 1 87 ? 12.278 -3.456 8.151 1.00 60.22 87 SER A N 1
ATOM 705 C CA . SER A 1 87 ? 12.378 -4.369 7.019 1.00 60.22 87 SER A CA 1
ATOM 706 C C . SER A 1 87 ? 13.850 -4.589 6.745 1.00 60.22 87 SER A C 1
ATOM 708 O O . SER A 1 87 ? 14.597 -3.631 6.541 1.00 60.22 87 SER A O 1
ATOM 710 N N . GLU A 1 88 ? 14.278 -5.848 6.759 1.00 63.31 88 GLU A N 1
ATOM 711 C CA . GLU A 1 88 ? 15.589 -6.155 6.215 1.00 63.31 88 GLU A CA 1
ATOM 712 C C . GLU A 1 88 ? 15.562 -5.892 4.702 1.00 63.31 88 GLU A C 1
ATOM 714 O O . GLU A 1 88 ? 14.617 -6.322 4.024 1.00 63.31 88 GLU A O 1
ATOM 719 N N . PRO A 1 89 ? 16.583 -5.218 4.141 1.00 63.34 89 PRO A N 1
ATOM 720 C CA . PRO A 1 89 ? 16.659 -4.920 2.709 1.00 63.34 89 PRO A CA 1
ATOM 721 C C . PRO A 1 89 ? 16.422 -6.156 1.827 1.00 63.34 89 PRO A C 1
ATOM 723 O O . PRO A 1 89 ? 15.811 -6.071 0.762 1.00 63.34 89 PRO A O 1
ATOM 726 N N . THR A 1 90 ? 16.848 -7.324 2.302 1.00 64.81 90 THR A N 1
ATOM 727 C CA . THR A 1 90 ? 16.759 -8.623 1.631 1.00 64.81 90 THR A CA 1
ATOM 728 C C . THR A 1 90 ? 15.317 -9.088 1.395 1.00 64.81 90 THR A C 1
ATOM 730 O O . THR A 1 90 ? 15.007 -9.637 0.335 1.00 64.81 90 THR A O 1
ATOM 733 N N . GLU A 1 91 ? 14.405 -8.838 2.339 1.00 67.25 91 GLU A N 1
ATOM 734 C CA . GLU A 1 91 ? 13.010 -9.301 2.263 1.00 67.25 91 GLU A CA 1
ATOM 735 C C . GLU A 1 91 ? 12.221 -8.507 1.207 1.00 67.25 91 GLU A C 1
ATOM 737 O O . GLU A 1 91 ? 11.472 -9.068 0.402 1.00 67.25 91 GLU A O 1
ATOM 742 N N . ILE A 1 92 ? 12.479 -7.198 1.142 1.00 67.00 92 ILE A N 1
ATOM 743 C CA . ILE A 1 92 ? 11.938 -6.296 0.123 1.00 67.00 92 ILE A CA 1
ATOM 744 C C . ILE A 1 92 ? 12.478 -6.661 -1.264 1.00 67.00 92 ILE A C 1
ATOM 746 O O . ILE A 1 92 ? 11.709 -6.779 -2.221 1.00 67.00 92 ILE A O 1
ATOM 750 N N . LEU A 1 93 ? 13.795 -6.861 -1.383 1.00 66.19 93 LEU A N 1
ATOM 751 C CA . LEU A 1 93 ? 14.442 -7.179 -2.657 1.00 66.19 93 LEU A CA 1
ATOM 752 C C . LEU A 1 93 ? 13.930 -8.497 -3.245 1.00 66.19 93 LEU A C 1
ATOM 754 O O . LEU A 1 93 ? 13.628 -8.548 -4.438 1.00 66.19 93 LEU A O 1
ATOM 758 N N . THR A 1 94 ? 13.743 -9.527 -2.417 1.00 69.44 94 THR A N 1
ATOM 759 C CA . THR A 1 94 ? 13.188 -10.820 -2.855 1.00 69.44 94 THR A CA 1
ATOM 760 C C . THR A 1 94 ? 11.791 -10.643 -3.463 1.00 69.44 94 THR A C 1
ATOM 762 O O . THR A 1 94 ? 11.463 -11.212 -4.508 1.00 69.44 94 THR A O 1
ATOM 765 N N . GLN A 1 95 ? 10.972 -9.788 -2.848 1.00 69.25 95 GLN A N 1
ATOM 766 C CA . GLN A 1 95 ? 9.610 -9.509 -3.292 1.00 69.25 95 GLN A CA 1
ATOM 767 C C . GLN A 1 95 ? 9.569 -8.679 -4.587 1.00 69.25 95 GLN A C 1
ATOM 769 O O . GLN A 1 95 ? 8.742 -8.931 -5.465 1.00 69.25 95 GLN A O 1
ATOM 774 N N . CYS A 1 96 ? 10.510 -7.749 -4.753 1.00 71.88 96 CYS A N 1
ATOM 775 C CA . CYS A 1 96 ? 10.697 -6.998 -5.992 1.00 71.88 96 CYS A CA 1
ATOM 776 C C . CYS A 1 96 ? 11.190 -7.858 -7.163 1.00 71.88 96 CYS A C 1
ATOM 778 O O . CYS A 1 96 ? 10.712 -7.714 -8.290 1.00 71.88 96 CYS A O 1
ATOM 780 N N . GLN A 1 97 ? 12.147 -8.756 -6.915 1.00 67.69 97 GLN A N 1
ATOM 781 C CA . GLN A 1 97 ? 12.755 -9.599 -7.946 1.00 67.69 97 GLN A CA 1
ATOM 782 C C . GLN A 1 97 ? 11.740 -10.557 -8.578 1.00 67.69 97 GLN A C 1
ATOM 784 O O . GLN A 1 97 ? 11.707 -10.698 -9.804 1.00 67.69 97 GLN A O 1
ATOM 789 N N . GLY A 1 98 ? 10.870 -11.174 -7.769 1.00 65.38 98 GLY A N 1
ATOM 790 C CA . GLY A 1 98 ? 9.799 -12.039 -8.276 1.00 65.38 98 GLY A CA 1
ATOM 791 C C . GLY A 1 98 ? 8.846 -11.295 -9.218 1.00 65.38 98 GLY A C 1
ATOM 792 O O . GLY A 1 98 ? 8.524 -11.777 -10.305 1.00 65.38 98 GLY A O 1
ATOM 793 N N . ASN A 1 99 ? 8.479 -10.074 -8.837 1.00 63.56 99 ASN A N 1
ATOM 794 C CA . ASN A 1 99 ? 7.595 -9.194 -9.593 1.00 63.56 99 ASN A CA 1
ATOM 795 C C . ASN A 1 99 ? 8.206 -8.734 -10.931 1.00 63.56 99 ASN A C 1
ATOM 797 O O . ASN A 1 99 ? 7.533 -8.767 -11.964 1.00 63.56 99 ASN A O 1
ATOM 801 N N . LEU A 1 100 ? 9.490 -8.360 -10.945 1.00 66.50 100 LEU A N 1
ATOM 802 C CA . LEU A 1 100 ? 10.202 -7.977 -12.171 1.00 66.50 100 LEU A CA 1
ATOM 803 C C . LEU A 1 100 ? 10.293 -9.153 -13.156 1.00 66.50 100 LEU A C 1
ATOM 805 O O . LEU A 1 100 ? 9.997 -8.997 -14.342 1.00 66.50 100 LEU A O 1
ATOM 809 N N . LYS A 1 101 ? 10.637 -10.347 -12.654 1.00 70.88 101 LYS A N 1
ATOM 810 C CA . LYS A 1 101 ? 10.726 -11.573 -13.460 1.00 70.88 101 LYS A CA 1
ATOM 811 C C . LYS A 1 101 ? 9.370 -11.954 -14.063 1.00 70.88 101 LYS A C 1
ATOM 813 O O . LYS A 1 101 ? 9.307 -12.318 -15.237 1.00 70.88 101 LYS A O 1
ATOM 818 N N . PHE A 1 102 ? 8.286 -11.825 -13.295 1.00 70.38 102 PHE A N 1
ATOM 819 C CA . PHE A 1 102 ? 6.923 -12.072 -13.772 1.00 70.38 102 PHE A CA 1
ATOM 820 C C . PHE A 1 102 ? 6.496 -11.073 -14.859 1.00 70.38 102 PHE A C 1
ATOM 822 O O . PHE A 1 102 ? 5.997 -11.482 -15.909 1.00 70.38 102 PHE A O 1
ATOM 829 N N . ASN A 1 103 ? 6.753 -9.776 -14.658 1.00 65.94 103 ASN A N 1
ATOM 830 C CA . ASN A 1 103 ? 6.418 -8.733 -15.633 1.00 65.94 103 ASN A CA 1
ATOM 831 C C . ASN A 1 103 ? 7.185 -8.894 -16.953 1.00 65.94 103 ASN A C 1
ATOM 833 O O . ASN A 1 103 ? 6.596 -8.739 -18.024 1.00 65.94 103 ASN A O 1
ATOM 837 N N . LEU A 1 104 ? 8.474 -9.245 -16.888 1.00 76.25 104 LEU A N 1
ATOM 838 C CA . LEU A 1 104 ? 9.277 -9.561 -18.072 1.00 76.25 104 LEU A CA 1
ATOM 839 C C . LEU A 1 104 ? 8.710 -10.773 -18.817 1.00 76.25 104 LEU A C 1
ATOM 841 O O . LEU A 1 104 ? 8.507 -10.697 -20.027 1.00 76.25 104 LEU A O 1
ATOM 845 N N . LYS A 1 105 ? 8.377 -11.855 -18.100 1.00 77.81 105 LYS A N 1
ATOM 846 C CA . LYS A 1 105 ? 7.799 -13.063 -18.704 1.00 77.81 105 LYS A CA 1
ATOM 847 C C . LYS A 1 105 ? 6.474 -12.768 -19.417 1.00 77.81 105 LYS A C 1
ATOM 849 O O . LYS A 1 105 ? 6.331 -13.110 -20.586 1.00 77.81 105 LYS A O 1
ATOM 854 N N . LYS A 1 106 ? 5.552 -12.057 -18.756 1.00 74.44 106 LYS A N 1
ATOM 855 C CA . LYS A 1 106 ? 4.248 -11.684 -19.331 1.00 74.44 106 LYS A CA 1
ATOM 856 C C . LYS A 1 106 ? 4.390 -10.794 -20.569 1.00 74.44 106 LYS A C 1
ATOM 858 O O . LYS A 1 106 ? 3.617 -10.921 -21.515 1.00 74.44 106 LYS A O 1
ATOM 863 N N . LYS A 1 107 ? 5.369 -9.880 -20.577 1.00 81.56 107 LYS A N 1
ATOM 864 C CA . LYS A 1 107 ? 5.632 -9.012 -21.734 1.00 81.56 107 LYS A CA 1
ATOM 865 C C . LYS A 1 107 ? 6.188 -9.808 -22.917 1.00 81.56 107 LYS A C 1
ATOM 867 O O . LYS A 1 107 ? 5.773 -9.563 -24.041 1.00 81.56 107 LYS A O 1
ATOM 872 N N . ILE A 1 108 ? 7.068 -10.776 -22.657 1.00 86.62 108 ILE A N 1
ATOM 873 C CA . ILE A 1 108 ? 7.609 -11.678 -23.683 1.00 86.62 108 ILE A CA 1
ATOM 874 C C . ILE A 1 108 ? 6.504 -12.556 -24.287 1.00 86.62 108 ILE A C 1
ATOM 876 O O . ILE A 1 108 ? 6.469 -12.709 -25.501 1.00 86.62 108 ILE A O 1
ATOM 880 N N . GLU A 1 109 ? 5.598 -13.107 -23.475 1.00 85.50 109 GLU A N 1
ATOM 881 C CA . GLU A 1 109 ? 4.475 -13.925 -23.967 1.00 85.50 109 GLU A CA 1
ATOM 882 C C . GLU A 1 109 ? 3.551 -13.130 -24.897 1.00 85.50 109 GLU A C 1
ATOM 884 O O . GLU A 1 109 ? 3.303 -13.570 -26.014 1.00 85.50 109 GLU A O 1
ATOM 889 N N . LYS A 1 110 ? 3.163 -11.906 -24.513 1.00 82.19 110 LYS A N 1
ATOM 890 C CA . LYS A 1 110 ? 2.352 -11.033 -25.380 1.00 82.19 110 LYS A CA 1
ATOM 891 C C . LYS A 1 110 ? 3.009 -10.720 -26.725 1.00 82.19 110 LYS A C 1
ATOM 893 O O . LYS A 1 110 ? 2.315 -10.615 -27.723 1.00 82.19 110 LYS A O 1
ATOM 898 N N . ILE A 1 111 ? 4.333 -10.548 -26.757 1.00 88.25 111 ILE A N 1
ATOM 899 C CA . ILE A 1 111 ? 5.059 -10.265 -28.006 1.00 88.25 111 ILE A CA 1
ATOM 900 C C . ILE A 1 111 ? 5.050 -11.491 -28.931 1.00 88.25 111 ILE A C 1
ATOM 902 O O . ILE A 1 111 ? 4.983 -11.328 -30.143 1.00 88.25 111 ILE A O 1
ATOM 906 N N . LYS A 1 112 ? 5.083 -12.708 -28.374 1.00 82.81 112 LYS A N 1
ATOM 907 C CA . LYS A 1 112 ? 5.014 -13.955 -29.153 1.00 82.81 112 LYS A CA 1
ATOM 908 C C . LYS A 1 112 ? 3.641 -14.206 -29.772 1.00 82.81 112 LYS A C 1
ATOM 910 O O . LYS A 1 112 ? 3.574 -14.857 -30.797 1.00 82.81 112 LYS A O 1
ATOM 915 N N . GLU A 1 113 ? 2.570 -13.718 -29.155 1.00 82.06 113 GLU A N 1
ATOM 916 C CA . GLU A 1 113 ? 1.198 -13.848 -29.675 1.00 82.06 113 GLU A CA 1
ATOM 917 C C . GLU A 1 113 ? 0.884 -12.842 -30.798 1.00 82.06 113 GLU A C 1
ATOM 919 O O . GLU A 1 113 ? -0.155 -12.939 -31.443 1.00 82.06 113 GLU A O 1
ATOM 924 N N . MET A 1 114 ? 1.763 -11.858 -31.016 1.00 77.62 114 MET A N 1
ATOM 925 C CA . MET A 1 114 ? 1.592 -10.787 -32.004 1.00 77.62 114 MET A CA 1
ATOM 926 C C . MET A 1 114 ? 2.343 -11.019 -33.326 1.00 77.62 114 MET A C 1
ATOM 928 O O . MET A 1 114 ? 2.236 -10.176 -34.218 1.00 77.62 114 MET A O 1
ATOM 932 N N . GLY A 1 115 ? 3.129 -12.092 -33.443 1.00 61.59 115 GLY A N 1
ATOM 933 C CA . GLY A 1 115 ? 3.903 -12.442 -34.641 1.00 61.59 115 GLY A CA 1
ATOM 934 C C . GLY A 1 115 ? 3.569 -13.840 -35.122 1.00 61.59 115 GLY A C 1
ATOM 935 O O . GLY A 1 115 ? 3.619 -14.038 -36.353 1.00 61.59 115 GLY A O 1
#

Foldseek 3Di:
DQQPLNLQLVLLVPQDPVSNVQLLVLQCPQAPNFHHDDCVQRVPDDSSSVSLSLCLRVQVCSLVRSLRSCVVVVVNVSSVSSVPPDDDPVSSVVSNVVSVVVVVVVVVVVVVVVD

Mean predicted aligned error: 7.04 Å

Solvent-accessible surface area (backbone atoms only — not comparable to full-atom values): 6661 Å² total; per-residue (Å²): 134,87,53,68,68,54,58,53,42,57,53,57,67,73,42,51,74,66,56,45,52,50,51,52,55,57,46,43,39,72,47,97,89,39,80,38,51,61,60,91,71,43,77,87,43,50,70,68,54,46,51,51,48,38,40,65,74,43,34,85,44,31,66,60,46,50,36,53,51,30,48,75,71,67,38,49,71,57,26,52,63,55,64,71,57,81,70,61,70,66,64,46,48,56,57,31,51,55,43,52,53,50,54,52,51,55,53,52,53,57,56,63,77,75,112

Sequence (115 aa):
MATLKKKLLTALEHLGKEDFEEFKWHLQQKVLGCEGIPKSRLEDACRTQTVDHMFLNYCINTIKVTRNVLKEMNQNLLEEKLSEITSEPTEILTQCQGNLKFNLKKKIEKIKEMG

Nearest PDB structures (foldseek):
  7e5b-assembly2_C  TM=8.902E-01  e=2.735E-03  Homo sapiens
  6ncv-assembly1_A  TM=8.973E-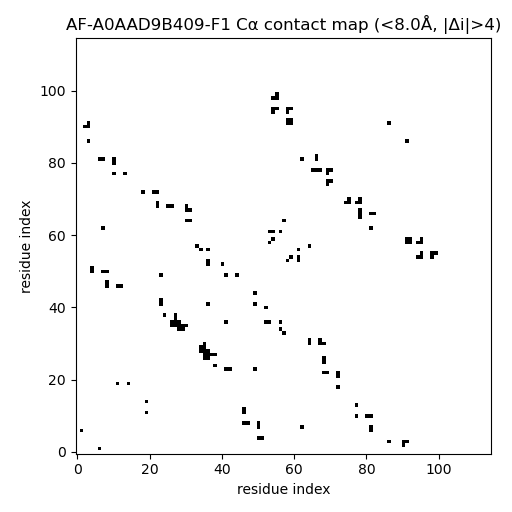01  e=1.678E-02  Homo sapiens
  8d9o-assembly1_A  TM=1.828E-01  e=5.866E+00  synthetic construct